Protein AF-A0A7C1A384-F1 (afdb_monomer_lite)

Radius of gyration: 16.69 Å; chains: 1; bounding box: 38×26×49 Å

Sequence (88 aa):
LLLWGFNLKFDFSQVLITQIIFYFILPFMPTPGGSGTAEVGFATLFSFFIPYHLLGLFVVVWRFIVFYFNLFIGAFILLWEIKKLKIK

Foldseek 3Di:
DVCVVVVFDDDPVLVVVLVVVLVVCQVVDPDVVSPPVSLVSQLVSCCVRDPPVCSNVSSVVCCCVPPVVVVVVVVVVVVVVVVVVVVD

Secondary structure (DSSP, 8-state):
-HHHHTT----HHHHHHHHHHHHHHGGG--STT-HHHHHHHHHHHHTTTS-HHHHHHHHHHHHIIIIIHHHHHHHHHHHHHHHHHHH-

Structure (mmCIF, N/CA/C/O backbone):
data_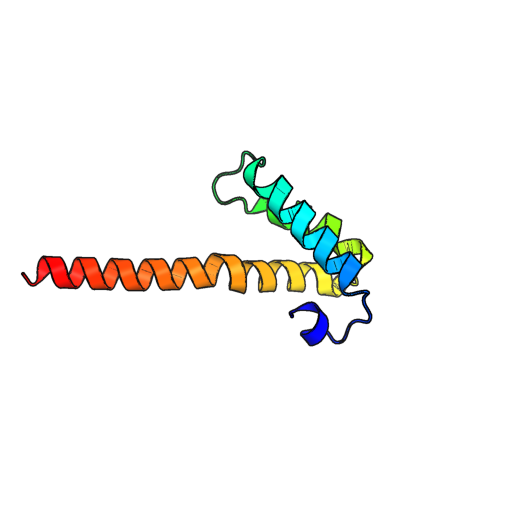AF-A0A7C1A384-F1
#
_entry.id   AF-A0A7C1A384-F1
#
loop_
_atom_site.group_PDB
_atom_site.id
_atom_site.type_symbol
_atom_site.label_atom_id
_atom_site.label_alt_id
_atom_site.label_comp_id
_atom_site.label_asym_id
_atom_site.label_entity_id
_atom_site.label_seq_id
_atom_site.pdbx_PDB_ins_code
_atom_site.Cartn_x
_atom_site.Cartn_y
_atom_site.Cartn_z
_atom_site.occupancy
_atom_site.B_iso_or_equiv
_atom_site.auth_seq_id
_atom_site.auth_comp_id
_atom_site.auth_asym_id
_atom_site.auth_atom_id
_atom_site.pdbx_PDB_model_num
ATOM 1 N N . LEU A 1 1 ? 9.913 -3.896 -1.640 1.00 68.12 1 LEU A N 1
ATOM 2 C CA . LEU A 1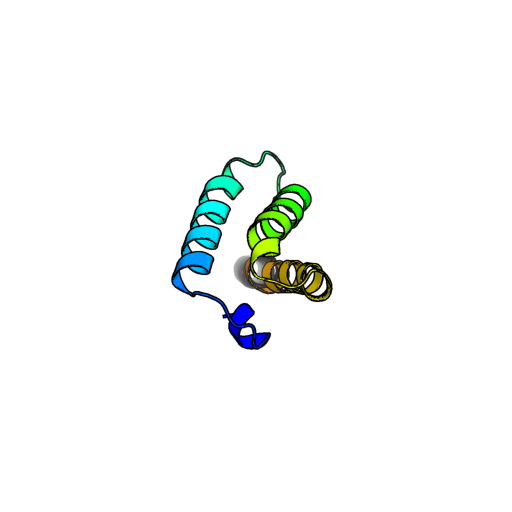 1 ? 9.550 -5.221 -1.080 1.00 68.12 1 LEU A CA 1
ATOM 3 C C . LEU A 1 1 ? 8.886 -6.113 -2.126 1.00 68.12 1 LEU A C 1
ATOM 5 O O . LEU A 1 1 ? 9.502 -7.097 -2.501 1.00 68.12 1 LEU A O 1
ATOM 9 N N . LEU A 1 2 ? 7.719 -5.755 -2.677 1.00 75.75 2 LEU A N 1
ATOM 10 C CA . LEU A 1 2 ? 7.055 -6.579 -3.704 1.00 75.75 2 LEU A CA 1
ATOM 11 C C . LEU A 1 2 ? 7.905 -6.808 -4.964 1.00 75.75 2 LEU A C 1
ATOM 13 O O . LEU A 1 2 ? 8.014 -7.936 -5.421 1.00 75.75 2 LEU A O 1
ATOM 17 N N . LEU A 1 3 ? 8.583 -5.776 -5.472 1.00 74.69 3 LEU A N 1
ATOM 18 C CA . LEU A 1 3 ? 9.447 -5.904 -6.654 1.00 74.69 3 LEU A CA 1
ATOM 19 C C . LEU A 1 3 ? 10.647 -6.847 -6.450 1.00 74.69 3 LEU A C 1
ATOM 21 O O . LEU A 1 3 ? 11.063 -7.510 -7.394 1.00 74.69 3 LEU A O 1
ATOM 25 N N . TRP A 1 4 ? 11.176 -6.947 -5.223 1.00 72.31 4 TRP A N 1
ATOM 26 C CA . TRP A 1 4 ? 12.191 -7.956 -4.888 1.00 72.31 4 TRP A CA 1
ATOM 27 C C . TRP A 1 4 ? 11.596 -9.366 -4.877 1.00 72.31 4 TRP A C 1
ATOM 29 O O . TRP A 1 4 ? 12.258 -10.297 -5.316 1.00 72.31 4 TRP A O 1
ATOM 39 N N . GLY A 1 5 ? 10.334 -9.523 -4.459 1.00 74.38 5 GLY A N 1
ATOM 40 C CA . GLY A 1 5 ? 9.614 -10.799 -4.534 1.00 74.38 5 GLY A CA 1
ATOM 41 C C . GLY A 1 5 ? 9.372 -11.292 -5.966 1.00 74.38 5 GLY A C 1
ATOM 42 O O . GLY A 1 5 ? 9.354 -12.494 -6.198 1.00 74.38 5 GLY A O 1
ATOM 43 N N . PHE A 1 6 ? 9.261 -10.379 -6.937 1.00 76.31 6 PHE A N 1
ATOM 44 C CA . PHE A 1 6 ? 9.165 -10.711 -8.366 1.00 76.31 6 PHE A CA 1
ATOM 45 C C . PHE A 1 6 ? 10.527 -10.912 -9.054 1.00 76.31 6 PHE A C 1
ATOM 47 O O . PHE A 1 6 ? 10.564 -11.161 -10.256 1.00 76.31 6 PHE A O 1
ATOM 54 N N . ASN A 1 7 ? 11.638 -10.814 -8.311 1.00 78.94 7 ASN A N 1
ATOM 55 C CA . ASN A 1 7 ? 13.007 -10.960 -8.821 1.00 78.94 7 ASN A CA 1
ATOM 56 C C . ASN A 1 7 ? 13.312 -10.065 -10.044 1.00 78.94 7 ASN A C 1
ATOM 58 O O . ASN A 1 7 ? 14.032 -10.450 -10.967 1.00 78.94 7 ASN A O 1
ATOM 62 N N . LEU A 1 8 ? 12.729 -8.862 -10.068 1.00 79.69 8 LEU A N 1
ATOM 63 C CA . LEU A 1 8 ? 12.945 -7.890 -11.136 1.00 79.69 8 LEU A CA 1
ATOM 64 C C . LEU A 1 8 ? 14.203 -7.064 -10.848 1.00 79.69 8 LEU A C 1
ATOM 66 O O . LEU A 1 8 ? 14.467 -6.691 -9.704 1.00 79.69 8 LEU A O 1
ATOM 70 N N . LYS A 1 9 ? 14.970 -6.743 -11.896 1.00 76.38 9 LYS A N 1
ATOM 71 C CA . LYS A 1 9 ? 16.058 -5.762 -11.810 1.00 76.38 9 LYS A CA 1
ATOM 72 C C . LYS A 1 9 ? 15.456 -4.364 -11.897 1.00 76.38 9 LYS A C 1
ATOM 74 O O . LYS A 1 9 ? 14.864 -4.020 -12.914 1.00 76.38 9 LYS A O 1
ATOM 79 N N . PHE A 1 10 ? 15.601 -3.577 -10.839 1.00 78.94 10 PHE A N 1
ATOM 80 C CA . PHE A 1 10 ? 15.127 -2.197 -10.790 1.00 78.94 10 PHE A CA 1
ATOM 81 C C . PHE A 1 10 ? 16.069 -1.335 -9.956 1.00 78.94 10 PHE A C 1
ATOM 83 O O . PHE A 1 10 ? 16.701 -1.817 -9.013 1.00 78.94 10 PHE A O 1
ATOM 90 N N . ASP A 1 11 ? 16.099 -0.042 -10.262 1.00 84.50 11 ASP A N 1
ATOM 91 C CA . ASP A 1 11 ? 16.763 0.951 -9.432 1.00 84.50 11 ASP A CA 1
ATOM 92 C C . ASP A 1 11 ? 15.877 1.320 -8.242 1.00 84.50 11 ASP A C 1
ATOM 94 O O . ASP A 1 11 ? 14.811 1.926 -8.388 1.00 84.50 11 ASP A O 1
ATOM 98 N N . PHE A 1 12 ? 16.325 0.959 -7.037 1.00 81.88 12 PHE A N 1
ATOM 99 C CA . PHE A 1 12 ? 15.578 1.195 -5.798 1.00 81.88 12 PHE A CA 1
ATOM 100 C C . PHE A 1 12 ? 15.203 2.672 -5.619 1.00 81.88 12 PHE A C 1
ATOM 102 O O . PHE A 1 12 ? 14.070 2.982 -5.254 1.00 81.88 12 PHE A O 1
ATOM 109 N N . SER A 1 13 ? 16.129 3.580 -5.934 1.00 85.38 13 SER A N 1
ATOM 110 C CA . SER A 1 13 ? 15.911 5.024 -5.828 1.00 85.38 13 SER A CA 1
ATOM 111 C C . SER A 1 13 ? 14.794 5.512 -6.752 1.00 85.38 13 SER A C 1
ATOM 113 O O . SER A 1 13 ? 13.956 6.301 -6.324 1.00 85.38 13 SER A O 1
ATOM 115 N N . GLN A 1 14 ? 14.737 5.021 -7.995 1.00 85.25 14 GLN A N 1
ATOM 116 C CA . GLN A 1 14 ? 13.701 5.425 -8.952 1.00 85.25 14 GLN A CA 1
ATOM 117 C C . GLN A 1 14 ? 12.321 4.940 -8.511 1.00 85.25 14 GLN A C 1
ATOM 119 O O . GLN A 1 14 ? 11.381 5.727 -8.438 1.00 85.25 14 GLN A O 1
ATOM 124 N N . VAL A 1 15 ? 12.224 3.669 -8.119 1.00 86.19 15 VAL A N 1
ATOM 125 C CA . VAL A 1 15 ? 10.990 3.072 -7.594 1.00 86.19 15 VAL A CA 1
ATOM 126 C C . VAL A 1 15 ? 10.477 3.833 -6.373 1.00 86.19 15 VAL A C 1
ATOM 128 O O . VAL A 1 15 ? 9.278 4.085 -6.254 1.00 86.19 15 VAL A O 1
ATOM 131 N N . LEU A 1 16 ? 11.374 4.203 -5.459 1.00 87.50 16 LEU A N 1
ATOM 132 C CA . LEU A 1 16 ? 11.016 4.931 -4.246 1.00 87.50 16 LEU A CA 1
ATOM 133 C C . LEU A 1 16 ? 10.484 6.334 -4.568 1.00 87.50 16 LEU A C 1
ATOM 135 O O . LEU A 1 16 ? 9.460 6.729 -4.014 1.00 87.50 16 LEU A O 1
ATOM 139 N N . ILE A 1 17 ? 11.111 7.051 -5.503 1.00 89.38 17 ILE A N 1
ATOM 140 C CA . ILE A 1 17 ? 10.624 8.358 -5.972 1.00 89.38 17 ILE A CA 1
ATOM 141 C C . ILE A 1 17 ? 9.234 8.218 -6.603 1.00 89.38 17 ILE A C 1
ATOM 143 O O . ILE A 1 17 ? 8.321 8.962 -6.244 1.00 89.38 17 ILE A O 1
ATOM 147 N N . THR A 1 18 ? 9.035 7.234 -7.483 1.00 87.56 18 THR A N 1
ATOM 148 C CA . THR A 1 18 ? 7.732 6.967 -8.108 1.00 87.56 18 THR A CA 1
ATOM 149 C C . THR A 1 18 ? 6.659 6.634 -7.069 1.00 87.56 18 THR A C 1
ATOM 151 O O . THR A 1 18 ? 5.542 7.146 -7.153 1.00 87.56 18 THR A O 1
ATOM 154 N N . GLN A 1 19 ? 6.996 5.836 -6.052 1.00 87.62 19 GLN A N 1
ATOM 155 C CA . GLN A 1 19 ? 6.090 5.511 -4.948 1.00 87.62 19 GLN A CA 1
ATOM 156 C C . GLN A 1 19 ? 5.699 6.760 -4.144 1.00 87.62 19 GLN A C 1
ATOM 158 O O . GLN A 1 19 ? 4.531 6.918 -3.790 1.00 87.62 19 GLN A O 1
ATOM 163 N N . ILE A 1 20 ? 6.659 7.643 -3.858 1.00 88.19 20 ILE A N 1
ATOM 164 C CA . ILE A 1 20 ? 6.414 8.899 -3.140 1.00 88.19 20 ILE A CA 1
ATOM 165 C C . ILE A 1 20 ? 5.478 9.792 -3.954 1.00 88.19 20 ILE A C 1
ATOM 167 O O . ILE A 1 20 ? 4.450 10.222 -3.435 1.00 88.19 20 ILE A O 1
ATOM 171 N N . ILE A 1 21 ? 5.781 10.016 -5.236 1.00 88.12 21 ILE A N 1
ATOM 172 C CA . ILE A 1 21 ? 4.948 10.826 -6.137 1.00 88.12 21 ILE A CA 1
ATOM 173 C C . ILE A 1 21 ? 3.522 10.271 -6.192 1.00 88.12 21 ILE A C 1
ATOM 175 O O . ILE A 1 21 ? 2.558 11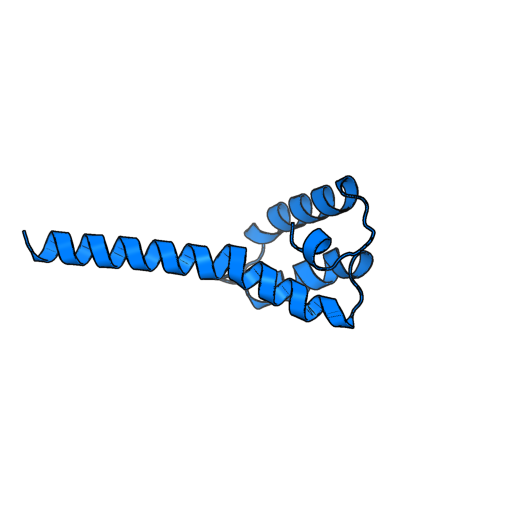.025 -6.074 1.00 88.12 21 ILE A O 1
ATOM 179 N N . PHE A 1 22 ? 3.377 8.951 -6.306 1.00 86.50 22 PHE A N 1
ATOM 180 C CA . PHE A 1 22 ? 2.068 8.312 -6.306 1.00 86.50 22 PHE A CA 1
ATOM 181 C C . PHE A 1 22 ? 1.275 8.607 -5.023 1.00 86.50 22 PHE A C 1
ATOM 183 O O . PHE A 1 22 ? 0.118 9.017 -5.104 1.00 86.50 22 PHE A O 1
ATOM 190 N N . TYR A 1 23 ? 1.893 8.463 -3.846 1.00 85.44 23 TYR A N 1
ATOM 191 C CA . TYR A 1 23 ? 1.236 8.786 -2.575 1.00 85.44 23 TYR A CA 1
ATOM 192 C C . TYR A 1 23 ? 0.933 10.274 -2.403 1.00 85.44 23 TYR A C 1
ATOM 194 O O . TYR A 1 23 ? -0.013 10.602 -1.694 1.00 85.44 23 TYR A O 1
ATOM 202 N N . PHE A 1 24 ? 1.682 11.169 -3.049 1.00 86.50 24 PHE A N 1
ATOM 203 C CA . PHE A 1 24 ? 1.348 12.592 -3.077 1.00 86.50 24 PHE A CA 1
ATOM 204 C C . PHE A 1 24 ? 0.125 12.886 -3.940 1.00 86.50 24 PHE A C 1
ATOM 206 O O . PHE A 1 24 ? -0.663 13.747 -3.575 1.00 86.50 24 PHE A O 1
ATOM 213 N N . ILE A 1 25 ? -0.052 12.189 -5.064 1.00 83.94 25 ILE A N 1
ATOM 214 C CA . ILE A 1 25 ? -1.180 12.414 -5.982 1.00 83.94 25 ILE A CA 1
ATOM 215 C C . ILE A 1 25 ? -2.460 11.750 -5.458 1.00 83.94 25 ILE A C 1
ATOM 217 O O . ILE A 1 25 ? -3.554 12.281 -5.641 1.00 83.94 25 ILE A O 1
ATOM 221 N N . LEU A 1 26 ? -2.332 10.600 -4.791 1.00 82.44 26 LEU A N 1
ATOM 222 C CA . LEU A 1 26 ? -3.456 9.776 -4.346 1.00 82.44 26 LEU A CA 1
ATOM 223 C C . LEU A 1 26 ? -4.544 10.544 -3.550 1.00 82.44 26 LEU A C 1
ATOM 225 O O . LEU A 1 26 ? -5.720 10.330 -3.844 1.00 82.44 26 LEU A O 1
ATOM 229 N N . PRO A 1 27 ? -4.223 11.462 -2.612 1.00 82.00 27 PRO A N 1
ATOM 230 C CA . PRO A 1 27 ? -5.214 12.243 -1.866 1.00 82.00 27 PRO A CA 1
ATOM 231 C C . PRO A 1 27 ? -5.998 13.254 -2.712 1.00 82.00 27 PRO A C 1
ATOM 233 O O . PRO A 1 27 ? -7.083 13.663 -2.312 1.00 82.00 27 PRO A O 1
ATOM 236 N N . PHE A 1 28 ? -5.470 13.662 -3.869 1.00 80.31 28 PHE A N 1
ATOM 237 C CA . PHE A 1 28 ? -6.141 14.599 -4.775 1.00 80.31 28 PHE A CA 1
ATOM 238 C C . PHE A 1 28 ? -7.162 13.911 -5.690 1.00 80.31 28 PHE A C 1
ATOM 240 O O . PHE A 1 28 ? -7.871 14.579 -6.442 1.00 80.31 28 PHE A O 1
ATOM 247 N N . MET A 1 29 ? -7.246 12.578 -5.658 1.00 78.44 29 MET A N 1
ATOM 248 C CA . MET A 1 29 ? -8.187 11.834 -6.486 1.00 78.44 29 MET A CA 1
ATOM 249 C C . MET A 1 29 ? -9.590 11.855 -5.854 1.00 78.44 29 MET A C 1
ATOM 251 O O . MET A 1 29 ? -9.754 11.407 -4.721 1.00 78.44 29 MET A O 1
ATOM 255 N N . PRO A 1 30 ? -10.631 12.308 -6.582 1.00 64.94 30 PRO A N 1
ATOM 256 C CA . PRO A 1 30 ? -11.966 12.544 -6.021 1.00 64.94 30 PRO A CA 1
ATOM 257 C C . PRO A 1 30 ? -12.762 11.261 -5.734 1.00 64.94 30 PRO A C 1
ATOM 259 O O . PRO A 1 30 ? -13.899 11.326 -5.276 1.00 64.94 30 PRO A O 1
ATOM 262 N N . THR A 1 31 ? -12.208 10.084 -6.031 1.00 72.00 31 THR A N 1
ATOM 263 C CA . THR A 1 31 ? -12.889 8.799 -5.848 1.00 72.00 31 THR A CA 1
ATOM 264 C C . THR A 1 31 ? -12.841 8.368 -4.377 1.00 72.00 31 THR A C 1
ATOM 266 O O . THR A 1 31 ? -11.751 8.036 -3.898 1.00 72.00 31 THR A O 1
ATOM 269 N N . PRO A 1 32 ? -13.975 8.306 -3.649 1.00 56.03 32 PRO A N 1
ATOM 270 C CA . PRO A 1 32 ? -13.999 7.767 -2.291 1.00 56.03 32 PRO A CA 1
ATOM 271 C C . PRO A 1 32 ? -13.544 6.298 -2.313 1.00 56.03 32 PRO A C 1
ATOM 273 O O . PRO A 1 32 ? -14.005 5.505 -3.130 1.00 56.0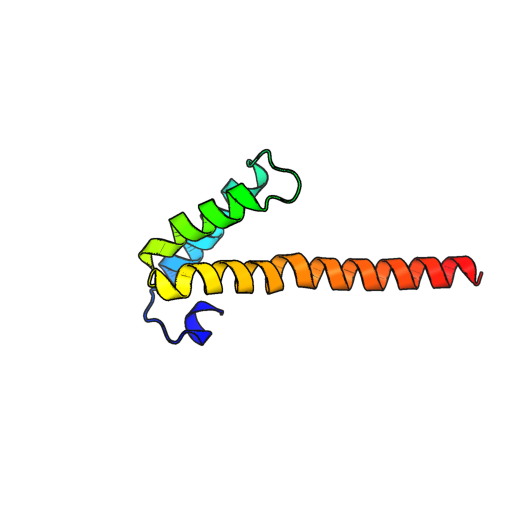3 32 PRO A O 1
ATOM 276 N N . GLY A 1 33 ? -12.565 5.942 -1.475 1.00 61.09 33 GLY A N 1
ATOM 277 C CA . GLY A 1 33 ? -11.910 4.620 -1.483 1.00 61.09 33 GLY A CA 1
ATOM 278 C C . GLY A 1 33 ? -10.826 4.428 -2.561 1.00 61.09 33 GLY A C 1
ATOM 279 O O . GLY A 1 33 ? -10.046 3.472 -2.503 1.00 61.09 33 GLY A O 1
ATOM 280 N N . GLY A 1 34 ? -10.717 5.351 -3.520 1.00 62.41 34 GLY A N 1
ATOM 281 C CA . GLY A 1 34 ? -9.597 5.451 -4.454 1.00 62.41 34 GLY A CA 1
ATOM 282 C C . GLY A 1 34 ? -9.452 4.324 -5.480 1.00 62.41 34 GLY A C 1
ATOM 283 O O . GLY A 1 34 ? -8.431 4.316 -6.151 1.00 62.41 34 GLY A O 1
ATOM 284 N N . SER A 1 35 ? -10.354 3.335 -5.576 1.00 67.44 35 SER A N 1
ATOM 285 C CA . SER A 1 35 ? -10.062 2.058 -6.268 1.00 67.44 35 SER A CA 1
ATOM 286 C C . SER A 1 35 ? -9.640 2.243 -7.729 1.00 67.44 35 SER A C 1
ATOM 288 O O . SER A 1 35 ? -8.474 2.014 -8.033 1.00 67.44 35 SER A O 1
ATOM 290 N N . GLY A 1 36 ? -10.514 2.780 -8.584 1.00 71.94 36 GLY A N 1
ATOM 291 C CA . GLY A 1 36 ? -10.263 2.859 -10.028 1.00 71.94 36 GLY A CA 1
ATOM 292 C C . GLY A 1 36 ? -9.091 3.764 -10.411 1.00 71.94 36 GLY A C 1
ATOM 293 O O . GLY A 1 36 ? -8.172 3.340 -11.111 1.00 71.94 36 GLY A O 1
ATOM 294 N N . THR A 1 37 ? -9.072 5.006 -9.923 1.00 72.56 37 THR A N 1
ATOM 295 C CA . THR A 1 37 ? -8.024 5.964 -10.307 1.00 72.56 37 THR A CA 1
ATOM 296 C C . THR A 1 37 ? -6.668 5.603 -9.703 1.00 72.56 37 THR A C 1
ATOM 298 O O . THR A 1 37 ? -5.640 5.821 -10.339 1.00 72.56 37 THR A O 1
ATOM 301 N N . ALA A 1 38 ? -6.629 4.991 -8.517 1.00 76.12 38 ALA A N 1
ATOM 302 C CA . ALA A 1 38 ? -5.366 4.544 -7.944 1.00 76.12 38 ALA A CA 1
ATOM 303 C C . ALA A 1 38 ? -4.854 3.252 -8.586 1.00 76.12 38 ALA A C 1
ATOM 305 O O . ALA A 1 38 ? -3.647 3.101 -8.703 1.00 76.12 38 ALA A O 1
ATOM 306 N N . GLU A 1 39 ? -5.722 2.325 -9.003 1.00 80.19 39 GLU A N 1
ATOM 307 C CA . GLU A 1 39 ? -5.294 1.118 -9.723 1.00 80.19 39 GLU A CA 1
ATOM 308 C C . GLU A 1 39 ? -4.685 1.491 -11.075 1.00 80.19 39 GLU A C 1
ATOM 310 O O . GLU A 1 39 ? -3.565 1.082 -11.377 1.00 80.19 39 GLU A O 1
ATOM 315 N N . VAL A 1 40 ? -5.369 2.347 -11.840 1.00 83.19 40 VAL A N 1
ATOM 316 C CA . VAL A 1 40 ? -4.871 2.842 -13.130 1.00 83.19 40 VAL A CA 1
ATOM 317 C C . VAL A 1 40 ? -3.660 3.759 -12.945 1.00 83.19 40 VAL A C 1
ATOM 319 O O . VAL A 1 40 ? -2.682 3.642 -13.682 1.00 83.19 40 VAL A O 1
ATOM 322 N N . GLY A 1 41 ? -3.674 4.644 -11.946 1.00 83.25 41 GLY A N 1
ATOM 323 C CA . GLY A 1 41 ? -2.557 5.544 -11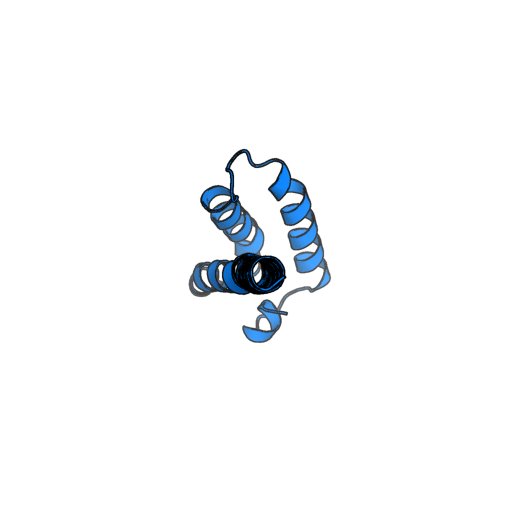.656 1.00 83.25 41 GLY A CA 1
ATOM 324 C C . GLY A 1 41 ? -1.298 4.787 -11.235 1.00 83.25 41 GLY A C 1
ATOM 325 O O . GLY A 1 41 ? -0.210 5.068 -11.735 1.00 83.25 41 GLY A O 1
ATOM 326 N N . PHE A 1 42 ? -1.447 3.776 -10.378 1.00 83.06 42 PHE A N 1
ATOM 327 C CA . PHE A 1 42 ? -0.338 2.931 -9.942 1.00 83.06 42 PHE A CA 1
ATOM 328 C C . PHE A 1 42 ? 0.181 2.071 -11.096 1.00 83.06 42 PHE A C 1
ATOM 330 O O . PHE A 1 42 ? 1.384 2.038 -11.341 1.00 83.06 42 PHE A O 1
ATOM 337 N N . ALA A 1 43 ? -0.719 1.455 -11.869 1.00 84.56 43 ALA A N 1
ATOM 338 C CA . ALA A 1 43 ? -0.374 0.722 -13.083 1.00 84.56 43 ALA A CA 1
ATOM 339 C C . ALA A 1 43 ? 0.424 1.584 -14.070 1.00 84.56 43 ALA A C 1
ATOM 341 O O . ALA A 1 43 ? 1.463 1.163 -14.569 1.00 84.56 43 ALA A O 1
ATOM 342 N N . THR A 1 44 ? -0.017 2.814 -14.316 1.00 85.44 44 THR A N 1
ATOM 343 C CA . THR A 1 44 ? 0.631 3.712 -15.280 1.00 85.44 44 THR A CA 1
ATOM 344 C C . THR A 1 44 ? 2.046 4.069 -14.834 1.00 85.44 44 THR A C 1
ATOM 346 O O . THR A 1 44 ? 2.993 3.924 -15.606 1.00 85.44 44 THR A O 1
ATOM 349 N N . LEU A 1 45 ? 2.215 4.462 -13.570 1.00 84.56 45 LEU A N 1
ATOM 350 C CA . LEU A 1 45 ? 3.516 4.856 -13.028 1.00 84.56 45 LEU A CA 1
ATOM 351 C C . LEU A 1 45 ? 4.510 3.691 -12.931 1.00 84.56 45 LEU A C 1
ATOM 353 O O . LEU A 1 45 ? 5.707 3.890 -13.135 1.00 84.56 45 LEU A O 1
ATOM 357 N N . PHE A 1 46 ? 4.030 2.480 -12.644 1.00 83.56 46 PHE A N 1
ATOM 358 C CA . PHE A 1 46 ? 4.882 1.297 -12.491 1.00 83.56 46 PHE A CA 1
ATOM 359 C C . PHE A 1 46 ? 5.065 0.478 -13.776 1.00 83.56 46 PHE A C 1
ATOM 361 O O . PHE A 1 46 ? 5.891 -0.435 -13.795 1.00 83.56 46 PHE A O 1
ATOM 368 N N . SER A 1 47 ? 4.378 0.832 -14.866 1.00 83.56 47 SER A N 1
ATOM 369 C CA . SER A 1 47 ? 4.539 0.196 -16.187 1.00 83.56 47 SER A CA 1
ATOM 370 C C . SER A 1 47 ? 5.951 0.289 -16.757 1.00 83.56 47 SER A C 1
ATOM 372 O O . SER A 1 47 ? 6.376 -0.594 -17.496 1.00 83.56 47 SER A O 1
ATOM 374 N N . PHE A 1 48 ? 6.713 1.302 -16.347 1.00 81.38 48 PHE A N 1
ATOM 375 C CA . PHE A 1 48 ? 8.112 1.468 -16.737 1.00 81.38 48 PHE A CA 1
ATOM 376 C C . PHE A 1 48 ? 9.060 0.476 -16.052 1.00 81.38 48 PHE A C 1
ATOM 378 O O . PHE A 1 48 ? 10.141 0.211 -16.570 1.00 81.38 48 PHE A O 1
ATOM 385 N N . PHE A 1 49 ? 8.670 -0.077 -14.900 1.00 80.44 49 PHE A N 1
ATOM 386 C CA . PHE A 1 49 ? 9.529 -0.939 -14.080 1.00 80.44 49 PHE A CA 1
ATOM 387 C C . PHE A 1 49 ? 9.098 -2.408 -14.100 1.00 80.44 49 PHE A C 1
ATOM 389 O O . PHE A 1 49 ? 9.891 -3.288 -13.766 1.00 80.44 49 PHE A O 1
ATOM 396 N N . ILE A 1 50 ? 7.839 -2.684 -14.449 1.00 81.81 50 ILE A N 1
ATOM 397 C CA . ILE A 1 50 ? 7.229 -4.010 -14.335 1.00 81.81 50 ILE A CA 1
ATOM 398 C C . ILE A 1 50 ? 6.703 -4.449 -15.703 1.00 81.81 50 ILE A C 1
ATOM 400 O O . ILE A 1 50 ? 5.960 -3.699 -16.335 1.00 81.81 50 ILE A O 1
ATOM 404 N N . PRO A 1 51 ? 7.004 -5.682 -16.148 1.00 82.88 51 PRO A N 1
ATOM 405 C CA . PRO A 1 51 ? 6.420 -6.234 -17.364 1.00 82.88 51 PRO A CA 1
ATOM 406 C C . PRO A 1 51 ? 4.885 -6.222 -17.323 1.00 82.88 51 PRO A C 1
ATOM 408 O O . PRO A 1 51 ? 4.289 -6.609 -16.317 1.00 82.88 51 PRO A O 1
ATOM 411 N N . TYR A 1 52 ? 4.234 -5.878 -18.441 1.00 80.44 52 TYR A N 1
ATOM 412 C CA . TYR A 1 52 ? 2.768 -5.761 -18.536 1.00 80.44 52 TYR A CA 1
ATOM 413 C C . TYR A 1 52 ? 1.992 -6.981 -18.012 1.00 80.44 52 TYR A C 1
ATOM 415 O O . TYR A 1 52 ? 0.930 -6.824 -17.417 1.00 80.44 52 TYR A O 1
ATOM 423 N N . HIS A 1 53 ? 2.533 -8.192 -18.174 1.00 83.44 53 HIS A N 1
ATOM 424 C CA . HIS A 1 53 ? 1.894 -9.426 -17.705 1.00 83.44 53 HIS A CA 1
ATOM 425 C C . HIS A 1 53 ? 1.893 -9.577 -16.171 1.00 83.44 53 HIS A C 1
ATOM 427 O O . HIS A 1 53 ? 1.002 -10.223 -15.626 1.00 83.44 53 HIS A O 1
ATOM 433 N N . LEU A 1 54 ? 2.853 -8.971 -15.461 1.00 82.94 54 LEU A N 1
ATOM 434 C CA . LEU A 1 54 ? 2.921 -8.974 -13.990 1.00 82.94 54 LEU A CA 1
ATOM 435 C C . LEU A 1 54 ? 2.283 -7.734 -13.369 1.00 82.94 54 LEU A C 1
ATOM 437 O O . LEU A 1 54 ? 2.006 -7.715 -12.172 1.00 82.94 54 LEU A O 1
ATOM 441 N N . LEU A 1 55 ? 2.052 -6.699 -14.169 1.00 84.75 55 LEU A N 1
ATOM 442 C CA . LEU A 1 55 ? 1.629 -5.396 -13.691 1.00 84.75 55 LEU A CA 1
ATOM 443 C C . LEU A 1 55 ? 0.259 -5.430 -13.002 1.00 84.75 55 LEU A C 1
ATOM 445 O O . LEU A 1 55 ? 0.108 -4.885 -11.910 1.00 84.75 55 LEU A O 1
ATOM 449 N N . GLY A 1 56 ? -0.717 -6.128 -13.590 1.00 84.25 56 GLY A N 1
ATOM 450 C CA . GLY A 1 56 ? -2.038 -6.292 -12.974 1.00 84.25 56 GLY A CA 1
ATOM 451 C C . GLY A 1 56 ? -1.962 -7.039 -11.641 1.00 84.25 56 GLY A C 1
ATOM 452 O O . GLY A 1 56 ? -2.521 -6.593 -10.640 1.00 84.25 56 GLY A O 1
ATOM 453 N N . LEU A 1 57 ? -1.192 -8.131 -11.597 1.00 86.06 57 LEU A N 1
ATOM 454 C CA . LEU A 1 57 ? -0.971 -8.895 -10.368 1.00 86.06 57 LEU A CA 1
ATOM 455 C C . LEU A 1 57 ? -0.294 -8.035 -9.293 1.00 86.06 57 LEU A C 1
ATOM 457 O O . LEU A 1 57 ? -0.697 -8.059 -8.132 1.00 86.06 57 LEU A O 1
ATOM 461 N N . PHE A 1 58 ? 0.703 -7.242 -9.681 1.00 85.94 58 PHE A N 1
ATOM 462 C CA . PHE A 1 58 ? 1.417 -6.350 -8.778 1.00 85.94 58 PHE A CA 1
ATOM 463 C C . PHE A 1 58 ? 0.492 -5.311 -8.136 1.00 85.94 58 PHE A C 1
ATOM 465 O O . PHE A 1 58 ? 0.534 -5.139 -6.917 1.00 85.94 58 PHE A O 1
ATOM 472 N N . VAL A 1 59 ? -0.374 -4.664 -8.924 1.00 86.50 59 VAL A N 1
ATOM 473 C CA . VAL A 1 59 ? -1.356 -3.685 -8.426 1.00 86.50 59 VAL A CA 1
ATOM 474 C C . VAL A 1 59 ? -2.309 -4.338 -7.419 1.00 86.50 59 VAL A C 1
ATOM 476 O O . VAL A 1 59 ? -2.534 -3.785 -6.341 1.00 86.50 59 VAL A O 1
ATOM 479 N N . VAL A 1 60 ? -2.822 -5.533 -7.728 1.00 86.06 60 VAL A N 1
ATOM 480 C CA . VAL A 1 60 ? -3.750 -6.270 -6.853 1.00 86.06 60 VAL A CA 1
ATOM 481 C C . VAL A 1 60 ? -3.082 -6.667 -5.537 1.00 86.06 60 VAL A C 1
ATOM 483 O O . VAL A 1 60 ? -3.639 -6.429 -4.464 1.00 86.06 60 VAL A O 1
ATOM 486 N N . VAL A 1 61 ? -1.873 -7.229 -5.595 1.00 88.25 61 VAL A N 1
ATOM 487 C CA . VAL A 1 61 ? -1.123 -7.632 -4.394 1.00 88.25 61 VAL A CA 1
ATOM 488 C C . VAL A 1 61 ? -0.769 -6.411 -3.542 1.00 88.25 61 VAL A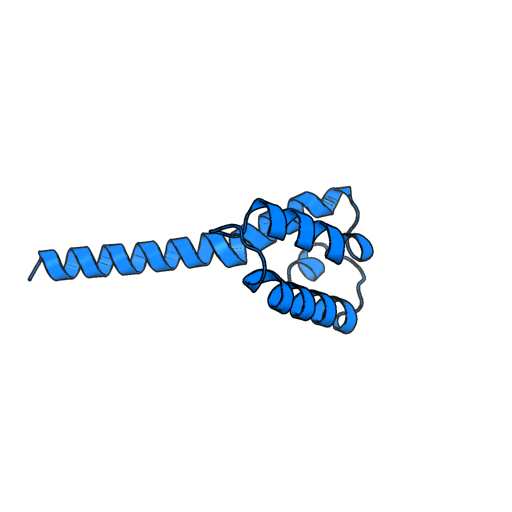 C 1
ATOM 490 O O . VAL A 1 61 ? -0.920 -6.442 -2.319 1.00 88.25 61 VAL A O 1
ATOM 493 N N . TRP A 1 62 ? -0.352 -5.311 -4.172 1.00 85.62 62 TRP A N 1
ATOM 494 C CA . TRP A 1 62 ? -0.099 -4.049 -3.481 1.00 85.62 62 TRP A CA 1
ATOM 495 C C . TRP A 1 62 ? -1.358 -3.528 -2.774 1.00 85.62 62 TRP A C 1
ATOM 497 O O . TRP A 1 62 ? -1.302 -3.215 -1.580 1.00 85.62 62 TRP A O 1
ATOM 507 N N . ARG A 1 63 ? -2.508 -3.515 -3.462 1.00 84.56 63 ARG A N 1
ATOM 508 C CA . ARG A 1 63 ? -3.810 -3.136 -2.886 1.00 84.56 63 ARG A CA 1
ATOM 509 C C . ARG A 1 63 ? -4.206 -4.026 -1.712 1.00 84.56 63 ARG A C 1
ATOM 511 O O . ARG A 1 63 ? -4.682 -3.518 -0.697 1.00 84.56 63 ARG A O 1
ATOM 518 N N . PHE A 1 64 ? -3.982 -5.330 -1.825 1.00 86.69 64 PHE A N 1
ATOM 519 C CA . PHE A 1 64 ? -4.263 -6.288 -0.762 1.00 86.69 64 PHE A CA 1
ATOM 520 C C . PHE A 1 64 ? -3.491 -5.990 0.517 1.00 86.69 64 PHE A C 1
ATOM 522 O O . PHE A 1 64 ? -4.088 -5.885 1.589 1.00 86.69 64 PHE A O 1
ATOM 529 N N . ILE A 1 65 ? -2.187 -5.771 0.396 1.00 86.19 65 ILE A N 1
ATOM 530 C CA . ILE A 1 65 ? -1.319 -5.560 1.554 1.00 86.19 65 ILE A CA 1
ATOM 531 C C . ILE A 1 65 ? -1.526 -4.171 2.163 1.00 86.19 65 ILE A C 1
ATOM 533 O O . ILE A 1 65 ? -1.593 -4.037 3.380 1.00 86.19 65 ILE A O 1
ATOM 537 N N . VAL A 1 66 ? -1.621 -3.123 1.344 1.00 84.38 66 VAL A N 1
ATOM 538 C CA . VAL A 1 66 ? -1.660 -1.750 1.869 1.00 84.38 66 VAL A CA 1
ATOM 539 C C . VAL A 1 66 ? -3.061 -1.357 2.322 1.00 84.38 66 VAL A C 1
ATOM 541 O O . VAL A 1 66 ? -3.202 -0.704 3.353 1.00 84.38 66 VAL A O 1
ATOM 544 N N . PHE A 1 67 ? -4.102 -1.758 1.593 1.00 84.75 67 PHE A N 1
ATOM 545 C CA . PHE A 1 67 ? -5.464 -1.307 1.868 1.00 84.75 67 PHE A CA 1
ATOM 546 C C . PHE A 1 67 ? -6.285 -2.366 2.603 1.00 84.75 67 PHE A C 1
ATOM 548 O O . PHE A 1 67 ? -6.711 -2.138 3.735 1.00 84.75 67 PHE A O 1
ATOM 555 N N . TYR A 1 68 ? -6.483 -3.538 1.992 1.00 86.31 68 TYR A N 1
ATOM 556 C CA . TYR A 1 68 ? -7.404 -4.542 2.534 1.00 86.31 68 TYR A CA 1
ATOM 557 C C . TYR A 1 68 ? -6.916 -5.145 3.859 1.00 86.31 68 TYR A C 1
ATOM 559 O O . TYR A 1 68 ? -7.722 -5.354 4.763 1.00 86.31 68 TYR A O 1
ATOM 567 N N . PHE A 1 69 ? -5.608 -5.353 4.022 1.00 88.31 69 PHE A N 1
ATOM 568 C CA . PHE A 1 69 ? -5.040 -5.857 5.274 1.00 88.31 69 PHE A CA 1
ATOM 569 C C . PHE A 1 69 ? -5.209 -4.870 6.440 1.00 88.31 69 PHE A C 1
ATOM 571 O O . PHE A 1 69 ? -5.663 -5.254 7.517 1.00 88.31 69 PHE A O 1
ATOM 578 N N . ASN A 1 70 ? -4.923 -3.582 6.217 1.00 87.38 70 ASN A N 1
ATOM 579 C CA . ASN A 1 70 ? -5.140 -2.545 7.230 1.00 87.38 70 ASN A CA 1
ATOM 580 C C . ASN A 1 70 ? -6.624 -2.395 7.582 1.00 87.38 70 ASN A C 1
ATOM 582 O O . ASN A 1 70 ? -6.970 -2.290 8.759 1.00 87.38 70 ASN A O 1
ATOM 586 N N . LEU A 1 71 ? -7.507 -2.445 6.579 1.00 89.44 71 LEU A N 1
ATOM 587 C CA . LEU A 1 71 ? -8.952 -2.406 6.793 1.00 89.44 71 LEU A CA 1
ATOM 588 C C . LEU A 1 71 ? -9.426 -3.587 7.651 1.00 89.44 71 LEU A C 1
ATOM 590 O O . LEU A 1 71 ? -10.230 -3.401 8.561 1.00 89.44 71 LEU A O 1
ATOM 594 N N . PHE A 1 72 ? -8.901 -4.787 7.394 1.00 92.00 72 PHE A N 1
ATOM 595 C CA . PHE A 1 72 ? -9.238 -5.987 8.154 1.00 92.00 72 PHE A CA 1
ATOM 596 C C . PHE A 1 72 ? -8.816 -5.880 9.624 1.00 92.00 72 PHE A C 1
ATOM 598 O O . PHE A 1 72 ? -9.612 -6.173 10.515 1.00 92.00 72 PHE A O 1
ATOM 605 N N . ILE A 1 73 ? -7.596 -5.402 9.889 1.00 92.81 73 ILE A N 1
ATOM 606 C CA . ILE A 1 73 ? -7.112 -5.173 11.259 1.00 92.81 73 ILE A CA 1
ATOM 607 C C . ILE A 1 73 ? -7.982 -4.129 11.967 1.00 92.81 73 ILE A C 1
ATOM 609 O O . ILE A 1 73 ? -8.418 -4.358 13.096 1.00 92.81 73 ILE A O 1
ATOM 613 N N . GLY A 1 74 ? -8.286 -3.012 11.298 1.00 90.38 74 GLY A N 1
ATOM 614 C CA . GLY A 1 74 ? -9.153 -1.969 11.847 1.00 90.38 74 GLY A CA 1
ATOM 615 C C . GLY A 1 74 ? -10.552 -2.488 12.186 1.00 90.38 74 GLY A C 1
ATOM 616 O O . GLY A 1 74 ? -11.062 -2.228 13.275 1.00 90.38 74 GLY A O 1
ATOM 617 N N . ALA A 1 75 ? -11.142 -3.289 11.296 1.00 92.12 75 ALA A N 1
ATOM 618 C CA . ALA A 1 75 ? -12.432 -3.929 11.530 1.00 92.12 75 ALA A CA 1
ATOM 619 C C . ALA A 1 75 ? -12.385 -4.900 12.719 1.00 92.12 75 ALA A C 1
ATOM 621 O O . ALA A 1 75 ? -13.282 -4.880 13.561 1.00 92.12 75 ALA A O 1
ATOM 622 N N . PHE A 1 76 ? -11.333 -5.715 12.832 1.00 94.31 76 PHE A N 1
ATOM 623 C CA . PHE A 1 76 ? -11.176 -6.657 13.940 1.00 94.31 76 PHE A CA 1
ATOM 624 C C . PHE A 1 76 ? -11.089 -5.944 15.297 1.00 94.31 76 PHE A C 1
ATOM 626 O O . PHE A 1 76 ? -11.789 -6.320 16.238 1.00 94.31 76 PHE A O 1
ATOM 633 N N . ILE A 1 77 ? -10.285 -4.880 15.384 1.00 94.00 77 ILE A N 1
ATOM 634 C CA . ILE A 1 77 ? -10.142 -4.072 16.604 1.00 94.00 77 ILE A CA 1
ATOM 635 C C . ILE A 1 77 ? -11.474 -3.406 16.967 1.00 94.00 77 ILE A C 1
ATOM 637 O O . ILE A 1 77 ? -11.895 -3.461 18.121 1.00 94.00 77 ILE A O 1
ATOM 641 N N . LEU A 1 78 ? -12.171 -2.828 15.985 1.00 93.25 78 LEU A N 1
ATOM 642 C CA . LEU A 1 78 ? -13.463 -2.175 16.202 1.00 93.25 78 LEU A CA 1
ATOM 643 C C . LEU A 1 78 ? -14.525 -3.162 16.709 1.00 93.25 78 LEU A C 1
ATOM 645 O O . LEU A 1 78 ? -15.237 -2.867 17.668 1.00 93.25 78 LEU A O 1
ATOM 649 N N . LEU A 1 79 ? -14.609 -4.353 16.113 1.00 92.75 79 LEU A N 1
ATOM 650 C CA . LEU A 1 79 ? -15.527 -5.402 16.564 1.00 92.75 79 LEU A CA 1
ATOM 651 C C . LEU A 1 79 ? -15.195 -5.882 17.981 1.00 92.75 79 LEU A C 1
ATOM 653 O O . LEU A 1 79 ? -16.107 -6.139 18.773 1.00 92.75 79 LEU A O 1
ATOM 657 N N . TRP A 1 80 ? -13.907 -5.986 18.315 1.00 93.06 80 TRP A N 1
ATOM 658 C CA . TRP A 1 80 ? -13.476 -6.348 19.660 1.00 93.06 80 TRP A CA 1
ATOM 659 C C . TRP A 1 80 ? -13.877 -5.282 20.687 1.00 93.06 80 TRP A C 1
ATOM 661 O O . TRP A 1 80 ? -14.460 -5.626 21.720 1.00 93.06 80 TRP A O 1
ATOM 671 N N . GLU A 1 81 ? -13.657 -4.002 20.388 1.00 90.81 81 GLU A N 1
ATOM 672 C CA . GLU A 1 81 ? -14.019 -2.905 21.292 1.00 90.81 81 GLU A CA 1
ATOM 673 C C . GLU A 1 81 ? -15.540 -2.809 21.481 1.00 90.81 81 GLU A C 1
ATOM 675 O O . GLU A 1 81 ? -16.018 -2.727 22.612 1.00 90.81 81 GLU A O 1
ATOM 680 N N . ILE A 1 82 ? -16.329 -2.939 20.407 1.00 92.31 82 ILE A N 1
ATOM 681 C CA . ILE A 1 82 ? -17.799 -2.964 20.500 1.00 92.31 82 ILE A CA 1
ATOM 682 C C . ILE A 1 82 ? -18.269 -4.132 21.375 1.00 92.31 82 ILE A C 1
ATOM 684 O O . ILE A 1 82 ? -19.149 -3.960 22.222 1.00 92.31 82 ILE A O 1
ATOM 688 N N . LYS A 1 83 ? -17.679 -5.324 21.212 1.00 88.50 83 LYS A N 1
ATOM 689 C CA . LYS A 1 83 ? -18.020 -6.489 22.040 1.00 88.50 83 LYS A CA 1
ATOM 690 C C . LYS A 1 83 ? -17.684 -6.243 23.513 1.00 88.50 83 LYS A C 1
ATOM 692 O O . LYS A 1 83 ? -18.474 -6.614 24.374 1.00 88.50 83 LYS A O 1
ATOM 697 N N . LYS A 1 84 ? -16.551 -5.598 23.801 1.00 84.62 84 LYS A N 1
ATOM 698 C CA . LYS A 1 84 ? -16.121 -5.242 25.161 1.00 84.62 84 LYS A CA 1
ATOM 699 C C . LYS A 1 84 ? -17.049 -4.211 25.810 1.00 84.62 84 LYS A C 1
ATOM 701 O O . LYS A 1 84 ? -17.400 -4.378 26.973 1.00 84.62 84 LYS A O 1
ATOM 706 N N . LEU A 1 85 ? -17.481 -3.195 25.062 1.00 83.06 85 LEU A N 1
ATOM 707 C CA . LEU A 1 85 ? -18.426 -2.179 25.537 1.00 83.06 85 LEU A CA 1
ATOM 708 C C . LEU A 1 85 ? -19.816 -2.759 25.814 1.00 83.06 85 LEU A C 1
ATOM 710 O O . LEU A 1 85 ? -20.455 -2.342 26.767 1.00 83.06 85 LEU A O 1
ATOM 714 N N . LYS A 1 86 ? -20.267 -3.743 25.027 1.00 71.81 86 LYS A N 1
ATOM 715 C CA . LYS A 1 86 ? -21.568 -4.410 25.220 1.00 71.81 86 LYS A CA 1
ATOM 716 C C . LYS A 1 86 ? -21.601 -5.376 26.418 1.00 71.81 86 LYS A C 1
ATOM 718 O O . LYS A 1 86 ? -22.677 -5.804 26.817 1.00 71.81 86 LYS A O 1
ATOM 723 N N . ILE A 1 87 ? -20.434 -5.776 26.927 1.00 69.88 87 ILE A N 1
ATOM 724 C CA . ILE A 1 87 ? -20.277 -6.680 28.083 1.00 69.88 87 ILE A CA 1
ATOM 725 C C . ILE A 1 87 ? -20.200 -5.892 29.408 1.00 69.88 87 ILE A C 1
ATOM 727 O O . ILE A 1 87 ? -20.328 -6.489 30.475 1.00 69.88 87 ILE A O 1
ATOM 731 N N . LYS A 1 88 ? -19.994 -4.571 29.344 1.00 52.88 88 LYS A N 1
ATOM 732 C CA . LYS A 1 88 ? -19.968 -3.667 30.498 1.00 52.88 88 LYS A CA 1
ATOM 733 C C . LYS A 1 88 ? -21.352 -3.085 30.764 1.00 52.88 88 LYS A C 1
ATOM 735 O O . LYS A 1 88 ? -21.639 -2.857 31.957 1.00 52.88 88 LYS A O 1
#

pLDDT: mean 82.23, std 8.22, range [52.88, 94.31]